Protein AF-A0A395XH14-F1 (afdb_monomer_lite)

Radius of gyration: 16.66 Å; chains: 1; bounding box: 34×48×46 Å

pLDDT: mean 75.8, std 16.79, range [33.38, 95.25]

Structure (mmCIF, N/CA/C/O backbone):
data_AF-A0A395XH14-F1
#
_entry.id   AF-A0A395XH14-F1
#
loop_
_atom_site.group_PDB
_atom_site.id
_atom_site.type_symbol
_atom_site.label_atom_id
_atom_site.label_alt_id
_atom_site.label_comp_id
_atom_site.label_asym_id
_atom_site.label_entity_id
_atom_site.label_seq_id
_atom_site.pdbx_PDB_ins_code
_atom_site.Cartn_x
_atom_site.Cartn_y
_atom_site.Cartn_z
_atom_site.occupancy
_atom_site.B_iso_or_equiv
_atom_site.auth_seq_id
_atom_site.auth_comp_id
_atom_site.auth_asym_id
_atom_site.auth_atom_id
_atom_site.pdbx_PDB_model_num
ATOM 1 N N . MET A 1 1 ? -3.793 -19.317 -1.950 1.00 40.94 1 MET A N 1
ATOM 2 C CA . MET A 1 1 ? -3.037 -19.372 -0.681 1.00 40.94 1 MET A CA 1
ATOM 3 C C . MET A 1 1 ? -3.561 -18.218 0.163 1.00 40.94 1 MET A C 1
ATOM 5 O O . MET A 1 1 ? -4.016 -17.253 -0.431 1.00 40.94 1 MET A O 1
ATOM 9 N N . GLY A 1 2 ? -3.709 -18.369 1.479 1.00 50.69 2 GLY A N 1
ATOM 10 C CA . GLY A 1 2 ? -4.366 -17.345 2.304 1.00 50.69 2 GLY A CA 1
ATOM 11 C C . GLY A 1 2 ? -3.382 -16.275 2.774 1.00 50.69 2 GLY A C 1
ATOM 12 O O . GLY A 1 2 ? -2.303 -16.642 3.226 1.00 50.69 2 GLY A O 1
ATOM 13 N N . TYR A 1 3 ? -3.775 -14.995 2.705 1.00 52.56 3 TYR A N 1
ATOM 14 C CA . TYR A 1 3 ? -3.153 -13.879 3.440 1.00 52.56 3 TYR A CA 1
ATOM 15 C C . TYR A 1 3 ? -2.972 -14.248 4.914 1.00 52.56 3 TYR A C 1
ATOM 17 O O . TYR A 1 3 ? -3.888 -14.844 5.493 1.00 52.56 3 TYR A O 1
ATOM 25 N N . GLY A 1 4 ? -1.791 -13.983 5.475 1.00 60.59 4 GLY A N 1
ATOM 26 C CA . GLY A 1 4 ? -1.468 -14.401 6.835 1.00 60.59 4 GLY A CA 1
ATOM 27 C C . GLY A 1 4 ? -2.171 -13.545 7.898 1.00 60.59 4 GLY A C 1
ATOM 28 O O . GLY A 1 4 ? -3.145 -12.844 7.608 1.00 60.59 4 GLY A O 1
ATOM 29 N N . SER A 1 5 ? -1.764 -13.699 9.159 1.00 80.94 5 SER A N 1
ATOM 30 C CA . SER A 1 5 ? -2.511 -13.177 10.304 1.00 80.94 5 SER A CA 1
ATOM 31 C C . SER A 1 5 ? -2.257 -11.700 10.578 1.00 80.94 5 SER A C 1
ATOM 33 O O . SER A 1 5 ? -3.073 -11.097 11.263 1.00 80.94 5 SER A O 1
ATOM 35 N N . GLU A 1 6 ? -1.174 -11.100 10.075 1.00 89.25 6 GLU A N 1
ATOM 36 C CA . GLU A 1 6 ? -0.800 -9.720 10.413 1.00 89.25 6 GLU A CA 1
ATOM 37 C C . GLU A 1 6 ? -0.610 -8.852 9.168 1.00 89.25 6 GLU A C 1
ATOM 39 O O . GLU A 1 6 ? 0.257 -9.095 8.326 1.00 89.25 6 GLU A O 1
ATOM 44 N N . ALA A 1 7 ? -1.371 -7.765 9.100 1.00 90.25 7 ALA A N 1
ATOM 45 C CA . ALA A 1 7 ? -1.295 -6.781 8.040 1.00 90.25 7 ALA A CA 1
ATOM 46 C C . ALA A 1 7 ? -0.835 -5.412 8.527 1.00 90.25 7 ALA A C 1
ATOM 48 O O . ALA A 1 7 ? -1.189 -4.932 9.610 1.00 90.25 7 ALA A O 1
ATOM 49 N N . ILE A 1 8 ? -0.132 -4.730 7.631 1.00 88.94 8 ILE A N 1
ATOM 50 C CA . ILE A 1 8 ? 0.064 -3.293 7.702 1.00 88.94 8 ILE A CA 1
ATOM 51 C C . ILE A 1 8 ? -0.806 -2.613 6.643 1.00 88.94 8 ILE A C 1
ATOM 53 O O . ILE A 1 8 ? -0.782 -2.956 5.461 1.00 88.94 8 ILE A O 1
ATOM 57 N N . ILE A 1 9 ? -1.594 -1.635 7.074 1.00 89.00 9 ILE A N 1
ATOM 58 C CA . ILE A 1 9 ? -2.521 -0.897 6.221 1.00 89.00 9 ILE A CA 1
ATOM 59 C C . ILE A 1 9 ? -2.008 0.527 6.072 1.00 89.00 9 ILE A C 1
ATOM 61 O O . ILE A 1 9 ? -2.065 1.329 7.010 1.00 89.00 9 ILE A O 1
ATOM 65 N N . GLN A 1 10 ? -1.534 0.856 4.877 1.00 87.38 10 GLN A N 1
ATOM 66 C CA . GLN A 1 10 ? -1.213 2.215 4.490 1.00 87.38 10 GLN A CA 1
ATOM 67 C C . GLN A 1 10 ? -2.457 2.904 3.945 1.00 87.38 10 GLN A C 1
ATOM 69 O O . GLN A 1 10 ? -2.976 2.559 2.884 1.00 87.38 10 GLN A O 1
ATOM 74 N N . ARG A 1 11 ? -2.874 3.979 4.608 1.00 81.69 11 ARG A N 1
ATOM 75 C CA . ARG A 1 11 ? -3.811 4.922 4.011 1.00 81.69 11 ARG A CA 1
ATOM 76 C C . ARG A 1 11 ? -3.089 5.749 2.955 1.00 81.69 11 ARG A C 1
ATOM 78 O O . ARG A 1 11 ? -2.206 6.549 3.272 1.00 81.69 11 ARG A O 1
ATOM 85 N N . ILE A 1 12 ? -3.509 5.622 1.704 1.00 77.56 12 ILE A N 1
ATOM 86 C CA . ILE A 1 12 ? -3.014 6.478 0.628 1.00 77.56 12 ILE A CA 1
ATOM 87 C C . ILE A 1 12 ? -3.786 7.797 0.672 1.00 77.56 12 ILE A C 1
ATOM 89 O O . ILE A 1 12 ? -5.015 7.837 0.685 1.00 77.56 12 ILE A O 1
ATOM 93 N N . GLY A 1 13 ? -3.049 8.904 0.761 1.00 62.50 13 GLY A N 1
ATOM 94 C CA . GLY A 1 13 ? -3.624 10.243 0.688 1.00 62.50 13 GLY A CA 1
ATOM 95 C C . GLY A 1 13 ? -3.922 10.660 -0.754 1.00 62.50 13 GLY A C 1
ATOM 96 O O . GLY A 1 13 ? -3.243 10.236 -1.682 1.00 62.50 13 GLY A O 1
ATOM 97 N N . VAL A 1 14 ? -4.860 11.598 -0.919 1.00 47.78 14 VAL A N 1
ATOM 98 C CA . VAL A 1 14 ? -5.384 12.149 -2.196 1.00 47.78 14 VAL A CA 1
ATOM 99 C C . VAL A 1 14 ? -4.320 12.801 -3.111 1.00 47.78 14 VAL A C 1
ATOM 101 O O . VAL A 1 14 ? -4.636 13.348 -4.161 1.00 47.78 14 VAL A O 1
ATOM 104 N N . LYS A 1 15 ? -3.042 12.805 -2.723 1.00 47.72 15 LYS A N 1
ATOM 105 C CA . LYS A 1 15 ? -1.936 13.338 -3.525 1.00 47.72 15 LYS A CA 1
ATOM 106 C C . LYS A 1 15 ? -0.883 12.258 -3.703 1.00 47.72 15 LYS A C 1
ATOM 108 O O . LYS A 1 15 ? 0.071 12.181 -2.933 1.00 47.72 15 LYS A O 1
ATOM 113 N N . THR A 1 16 ? -1.050 11.436 -4.725 1.00 44.25 16 THR A N 1
ATOM 114 C CA . THR A 1 16 ? -0.025 10.474 -5.121 1.00 44.25 16 THR A CA 1
ATOM 115 C C . THR A 1 16 ? 0.968 11.166 -6.045 1.00 44.25 16 THR A C 1
ATOM 117 O O . THR A 1 16 ? 0.600 11.655 -7.110 1.00 44.25 16 THR A O 1
ATOM 120 N N . ASN A 1 17 ? 2.233 11.234 -5.621 1.00 44.16 17 ASN A N 1
ATOM 121 C CA . ASN A 1 17 ? 3.347 11.778 -6.402 1.00 44.16 17 ASN A CA 1
ATOM 122 C C . ASN A 1 17 ? 3.756 10.788 -7.503 1.00 44.16 17 ASN A C 1
ATOM 124 O O . ASN A 1 17 ? 4.876 10.278 -7.510 1.00 44.16 17 ASN A O 1
ATOM 128 N N . LYS A 1 18 ? 2.845 10.492 -8.432 1.00 42.62 18 LYS A N 1
ATOM 129 C CA . LYS A 1 18 ? 3.253 9.960 -9.730 1.00 42.62 18 LYS A CA 1
ATOM 130 C C . LYS A 1 18 ? 4.184 11.008 -10.344 1.00 42.62 18 LYS A C 1
ATOM 132 O O . LYS A 1 18 ? 3.899 12.199 -10.205 1.00 42.62 18 LYS A O 1
ATOM 137 N N . GLY A 1 19 ? 5.314 10.563 -10.900 1.00 42.59 19 GLY A N 1
ATOM 138 C CA . GLY A 1 19 ? 6.435 11.406 -11.314 1.00 42.59 19 GLY A CA 1
ATOM 139 C C . GLY A 1 19 ? 5.979 12.762 -11.845 1.00 42.59 19 GLY A C 1
ATOM 140 O O . GLY A 1 19 ? 5.159 12.836 -12.757 1.00 42.59 19 GLY A O 1
ATOM 141 N N . ILE A 1 20 ? 6.467 13.831 -11.215 1.00 42.31 20 ILE A N 1
ATOM 142 C CA . ILE A 1 20 ? 6.144 15.208 -11.584 1.00 42.31 20 ILE A CA 1
ATOM 143 C C . ILE A 1 20 ? 6.388 15.358 -13.089 1.00 42.31 20 ILE A C 1
ATOM 145 O O . ILE A 1 20 ? 7.537 15.350 -13.530 1.00 42.31 20 ILE A O 1
ATOM 149 N N . ILE A 1 21 ? 5.325 15.529 -13.879 1.00 44.66 21 ILE A N 1
ATOM 150 C CA . ILE A 1 21 ? 5.479 15.985 -15.259 1.00 44.66 21 ILE A CA 1
ATOM 151 C C . ILE A 1 21 ? 5.824 17.470 -15.163 1.00 44.66 21 ILE A C 1
ATOM 153 O O . ILE A 1 21 ? 4.948 18.323 -15.009 1.00 44.66 21 ILE A O 1
ATOM 157 N N . SER A 1 22 ? 7.120 17.772 -15.187 1.00 43.03 22 SER A N 1
ATOM 158 C CA . SER A 1 22 ? 7.626 19.137 -15.287 1.00 43.03 22 SER A CA 1
ATOM 159 C C . SER A 1 22 ? 7.612 19.552 -16.753 1.00 43.03 22 SER A C 1
ATOM 161 O O . SER A 1 22 ? 8.454 19.113 -17.532 1.00 43.03 22 SER A O 1
ATOM 163 N N . THR A 1 23 ? 6.682 20.428 -17.135 1.00 48.16 23 THR A N 1
ATOM 164 C CA . THR A 1 23 ? 6.761 21.104 -18.440 1.00 48.16 23 THR A CA 1
ATOM 165 C C . THR A 1 23 ? 7.545 22.410 -18.268 1.00 48.16 23 THR A C 1
ATOM 167 O O . THR A 1 23 ? 7.147 23.238 -17.437 1.00 48.16 23 THR A O 1
ATOM 170 N N . PRO A 1 24 ? 8.654 22.628 -19.000 1.00 46.41 24 PRO A N 1
ATOM 171 C CA . PRO A 1 24 ? 9.355 23.904 -18.974 1.00 46.41 24 PRO A CA 1
ATOM 172 C C . PRO A 1 24 ? 8.494 24.981 -19.644 1.00 46.41 24 PRO A C 1
ATOM 174 O O . PRO A 1 24 ? 8.129 24.848 -20.809 1.00 46.41 24 PRO A O 1
ATOM 177 N N . LEU A 1 25 ? 8.198 26.067 -18.927 1.00 51.72 25 LEU A N 1
ATOM 178 C CA . LEU A 1 25 ? 7.556 27.265 -19.493 1.00 51.72 25 LEU A CA 1
ATOM 179 C C . LEU A 1 25 ? 8.566 28.378 -19.826 1.00 51.72 25 LEU A C 1
ATOM 181 O O . LEU A 1 25 ? 8.185 29.460 -20.264 1.00 51.72 25 LEU A O 1
ATOM 185 N N . GLY A 1 26 ? 9.856 28.139 -19.587 1.00 56.00 26 GLY A N 1
ATOM 186 C CA . GLY A 1 26 ? 10.949 29.081 -19.817 1.00 56.00 26 GLY A CA 1
ATOM 187 C C . GLY A 1 26 ? 12.217 28.653 -19.077 1.00 56.00 26 GLY A C 1
ATOM 188 O O . GLY A 1 26 ? 12.194 27.674 -18.333 1.00 56.00 26 GLY A O 1
ATOM 189 N N . ALA A 1 27 ? 13.311 29.406 -19.243 1.00 58.84 27 ALA A N 1
ATOM 190 C CA . ALA A 1 27 ? 14.643 29.038 -18.742 1.00 58.84 27 ALA A CA 1
ATOM 191 C C . ALA A 1 27 ? 14.711 28.754 -17.226 1.00 58.84 27 ALA A C 1
ATOM 193 O O . ALA A 1 27 ? 15.608 28.042 -16.800 1.00 58.84 27 ALA A O 1
ATOM 194 N N . ASN A 1 28 ? 13.752 29.254 -16.434 1.00 46.12 28 ASN A N 1
ATOM 195 C CA . ASN A 1 28 ? 13.703 29.093 -14.976 1.00 46.12 28 ASN A CA 1
ATOM 196 C C . ASN A 1 28 ? 12.280 28.843 -14.427 1.00 46.12 28 ASN A C 1
ATOM 198 O O . ASN A 1 28 ? 12.022 29.088 -13.251 1.00 46.12 28 ASN A O 1
ATOM 202 N N . MET A 1 29 ? 11.330 28.404 -15.261 1.00 33.38 29 MET A N 1
ATOM 203 C CA . MET A 1 29 ? 9.943 28.160 -14.836 1.00 33.38 29 MET A CA 1
ATOM 204 C C . MET A 1 29 ? 9.516 26.742 -15.196 1.00 33.38 29 MET A C 1
ATOM 206 O O . MET A 1 29 ? 9.542 26.359 -16.365 1.00 33.38 29 MET A O 1
ATOM 210 N N . GLN A 1 30 ? 9.087 25.981 -14.193 1.00 44.75 30 GLN A N 1
ATOM 211 C CA . GLN A 1 30 ? 8.494 24.660 -14.372 1.00 44.75 30 GLN A CA 1
ATOM 212 C C . GLN A 1 30 ? 7.111 24.646 -13.734 1.00 44.75 30 GLN A C 1
ATOM 214 O O . GLN A 1 30 ? 6.957 25.054 -12.581 1.00 44.75 30 GLN A O 1
ATOM 219 N N . VAL A 1 31 ? 6.119 24.147 -14.467 1.00 39.72 31 VAL A N 1
ATOM 220 C CA . VAL A 1 31 ? 4.826 23.797 -13.874 1.00 39.72 31 VAL A CA 1
ATOM 221 C C . VAL A 1 31 ? 4.862 22.329 -13.500 1.00 39.72 31 VAL A C 1
ATOM 223 O O . VAL A 1 31 ? 5.191 21.482 -14.329 1.00 39.72 31 VAL A O 1
ATOM 226 N N . LYS A 1 32 ? 4.546 22.057 -12.234 1.00 46.91 32 LYS A N 1
ATOM 227 C CA . LYS A 1 32 ? 4.444 20.716 -11.669 1.00 46.91 32 LYS A CA 1
ATOM 228 C C . LYS A 1 32 ? 2.971 20.353 -11.595 1.00 46.91 32 LYS A C 1
ATOM 230 O O . LYS A 1 32 ? 2.234 20.976 -10.832 1.00 46.91 32 LYS A O 1
ATOM 235 N N . TYR A 1 33 ? 2.548 19.365 -12.370 1.00 40.34 33 TYR A N 1
ATOM 236 C CA . TYR A 1 33 ? 1.185 18.861 -12.287 1.00 40.34 33 TYR A CA 1
ATOM 237 C C . TYR A 1 33 ? 1.151 17.561 -11.471 1.00 40.34 33 TYR A C 1
ATOM 239 O O . TYR A 1 33 ? 1.774 16.579 -11.861 1.00 40.34 33 TYR A O 1
ATOM 247 N N . ASN A 1 34 ? 0.404 17.545 -10.361 1.00 45.28 34 ASN A N 1
ATOM 248 C CA . ASN A 1 34 ? -0.092 16.301 -9.758 1.00 45.28 34 ASN A CA 1
ATOM 249 C C . ASN A 1 34 ? -1.456 16.031 -10.402 1.00 45.28 34 ASN A C 1
ATOM 251 O O . ASN A 1 34 ? -2.436 16.669 -10.020 1.00 45.28 34 ASN A O 1
ATOM 255 N N . LEU A 1 35 ? -1.496 15.187 -11.435 1.00 45.56 35 LEU A N 1
ATOM 256 C CA . LEU A 1 35 ? -2.692 15.014 -12.279 1.00 45.56 35 LEU A CA 1
ATOM 257 C C . LEU A 1 35 ? -3.589 13.841 -11.881 1.00 45.56 35 LEU A C 1
ATOM 259 O O . LEU A 1 35 ? -4.717 13.776 -12.351 1.00 45.56 35 LEU A O 1
ATOM 263 N N . ASP A 1 36 ? -3.118 12.951 -11.013 1.00 51.88 36 ASP A N 1
ATOM 264 C CA . ASP A 1 36 ? -3.761 11.661 -10.777 1.00 51.88 36 ASP A CA 1
ATOM 265 C C . ASP A 1 36 ? -4.241 11.528 -9.320 1.00 51.88 36 ASP A C 1
ATOM 267 O O . ASP A 1 36 ? -3.519 11.885 -8.383 1.00 51.88 36 ASP A O 1
ATOM 271 N N . SER A 1 37 ? -5.475 11.037 -9.137 1.00 56.22 37 SER A N 1
ATOM 272 C CA . SER A 1 37 ? -6.041 10.704 -7.824 1.00 56.22 37 SER A CA 1
ATOM 273 C C . SER A 1 37 ? -5.337 9.487 -7.210 1.00 56.22 37 SER A C 1
ATOM 275 O O . SER A 1 37 ? -4.655 8.722 -7.892 1.00 56.22 37 SER A O 1
ATOM 277 N N . ASP A 1 38 ? -5.543 9.277 -5.912 1.00 59.78 38 ASP A N 1
ATOM 278 C CA . ASP A 1 38 ? -5.146 8.070 -5.172 1.00 59.78 38 ASP A CA 1
ATOM 279 C C . ASP A 1 38 ? -5.577 6.760 -5.854 1.00 59.78 38 ASP A C 1
ATOM 281 O O . ASP A 1 38 ? -4.829 5.783 -5.861 1.00 59.78 38 ASP A O 1
ATOM 285 N N . GLN A 1 39 ? -6.736 6.765 -6.510 1.00 61.44 39 GLN A N 1
ATOM 286 C CA . GLN A 1 39 ? -7.258 5.636 -7.289 1.00 61.44 39 GLN A CA 1
ATOM 287 C C . GLN A 1 39 ? -6.353 5.263 -8.467 1.00 61.44 39 GLN A C 1
ATOM 289 O O . GLN A 1 39 ? -6.166 4.085 -8.775 1.00 61.44 39 GLN A O 1
ATOM 294 N N . THR A 1 40 ? -5.770 6.265 -9.125 1.00 70.81 40 THR A N 1
ATOM 295 C CA . THR A 1 40 ? -4.872 6.031 -10.250 1.00 70.81 40 THR A CA 1
ATOM 296 C C . THR A 1 40 ? -3.610 5.315 -9.778 1.00 70.81 40 THR A C 1
ATOM 298 O O . THR A 1 40 ? -3.138 4.438 -10.491 1.00 70.81 40 THR A O 1
ATOM 301 N N . LEU A 1 41 ? -3.100 5.607 -8.572 1.00 77.62 41 LEU A N 1
ATOM 302 C CA . LEU A 1 41 ? -1.959 4.886 -7.994 1.00 77.62 41 LEU A CA 1
ATOM 303 C C . LEU A 1 41 ? -2.244 3.392 -7.852 1.00 77.62 41 LEU A C 1
ATOM 305 O O . LEU A 1 41 ? -1.504 2.586 -8.409 1.00 77.62 41 LEU A O 1
ATOM 309 N N . LEU A 1 42 ? -3.320 3.041 -7.143 1.00 86.19 42 LEU A N 1
ATOM 310 C CA . LEU A 1 42 ? -3.701 1.644 -6.918 1.00 86.19 42 LEU A CA 1
ATOM 311 C C . LEU A 1 42 ? -3.838 0.886 -8.240 1.00 86.19 42 LEU A C 1
ATOM 313 O O . LEU A 1 42 ? -3.309 -0.212 -8.392 1.00 86.19 42 LEU A O 1
ATOM 317 N N . ARG A 1 43 ? -4.480 1.517 -9.227 1.00 84.50 43 ARG A N 1
ATOM 318 C CA . ARG A 1 43 ? -4.696 0.918 -10.540 1.00 84.50 43 ARG A CA 1
ATOM 319 C C . ARG A 1 43 ? -3.411 0.743 -11.350 1.00 84.50 43 ARG A C 1
ATOM 321 O O . ARG A 1 43 ? -3.245 -0.306 -11.948 1.00 84.50 43 ARG A O 1
ATOM 328 N N . ILE A 1 44 ? -2.481 1.704 -11.344 1.00 84.75 44 ILE A N 1
ATOM 329 C CA . ILE A 1 44 ? -1.180 1.538 -12.028 1.00 84.75 44 ILE A CA 1
ATOM 330 C C . ILE A 1 44 ? -0.425 0.341 -11.459 1.00 84.75 44 ILE A C 1
ATOM 332 O O . ILE A 1 44 ? 0.127 -0.449 -12.216 1.00 84.75 44 ILE A O 1
ATOM 336 N N . PHE A 1 45 ? -0.373 0.231 -10.131 1.00 87.94 45 PHE A N 1
ATOM 337 C CA . PHE A 1 45 ? 0.324 -0.867 -9.469 1.00 87.94 45 PHE A CA 1
ATOM 338 C C . PHE A 1 45 ? -0.366 -2.207 -9.735 1.00 87.94 45 PHE A C 1
ATOM 340 O O . PHE A 1 45 ? 0.322 -3.195 -9.971 1.00 87.94 45 PHE A O 1
ATOM 347 N N . SER A 1 46 ? -1.701 -2.228 -9.781 1.00 90.81 46 SER A N 1
ATOM 348 C CA . SER A 1 46 ? -2.474 -3.406 -10.185 1.00 90.81 46 SER A CA 1
ATOM 349 C C . SER A 1 46 ? -2.195 -3.814 -11.634 1.00 90.81 46 SER A C 1
ATOM 351 O O . SER A 1 46 ? -1.828 -4.958 -11.882 1.00 90.81 46 SER A O 1
ATOM 353 N N . ASP A 1 47 ? -2.319 -2.888 -12.590 1.00 90.00 47 ASP A N 1
ATOM 354 C CA . ASP A 1 47 ? -2.088 -3.143 -14.020 1.00 90.00 47 ASP A CA 1
ATOM 355 C C . ASP A 1 47 ? -0.631 -3.597 -14.269 1.00 90.00 47 ASP A C 1
ATOM 357 O O . ASP A 1 47 ? -0.347 -4.463 -15.105 1.00 90.00 47 ASP A O 1
ATOM 361 N N . TRP A 1 48 ? 0.316 -3.040 -13.509 1.00 90.69 48 TRP A N 1
ATOM 362 C CA . TRP A 1 48 ? 1.708 -3.475 -13.531 1.00 90.69 48 TRP A CA 1
ATOM 363 C C . TRP A 1 48 ? 1.871 -4.892 -12.985 1.00 90.69 48 TRP A C 1
ATOM 365 O O . TRP A 1 48 ? 2.468 -5.732 -13.655 1.00 90.69 48 TRP A O 1
ATOM 375 N N . ALA A 1 49 ? 1.298 -5.192 -11.819 1.00 92.25 49 ALA A N 1
ATOM 376 C CA . ALA A 1 49 ? 1.356 -6.529 -11.243 1.00 92.25 49 ALA A CA 1
ATOM 377 C C . ALA A 1 49 ? 0.729 -7.576 -12.182 1.00 92.25 49 ALA A C 1
ATOM 379 O O . ALA A 1 49 ? 1.297 -8.654 -12.357 1.00 92.25 49 ALA A O 1
ATOM 380 N N . ASP A 1 50 ? -0.374 -7.256 -12.864 1.00 93.19 50 ASP A N 1
ATOM 381 C CA . ASP A 1 50 ? -1.019 -8.133 -13.853 1.00 93.19 50 ASP A CA 1
ATOM 382 C C . ASP A 1 50 ? -0.080 -8.530 -15.000 1.00 93.19 50 ASP A C 1
ATOM 384 O O . ASP A 1 50 ? -0.108 -9.672 -15.465 1.00 93.19 50 ASP A O 1
ATOM 388 N N . SER A 1 51 ? 0.792 -7.614 -15.426 1.00 90.94 51 SER A N 1
ATOM 389 C CA . SER A 1 51 ? 1.802 -7.876 -16.460 1.00 90.94 51 SER A CA 1
ATOM 390 C C . SER A 1 51 ? 3.094 -8.516 -15.929 1.00 90.94 51 SER A C 1
ATOM 392 O O . SER A 1 51 ? 3.891 -9.011 -16.725 1.00 90.94 51 SER A O 1
ATOM 394 N N . HIS A 1 52 ? 3.274 -8.581 -14.605 1.00 91.81 52 HIS A N 1
ATOM 395 C CA . HIS A 1 52 ? 4.485 -9.067 -13.928 1.00 91.81 52 HIS A CA 1
ATOM 396 C C . HIS A 1 52 ? 4.212 -10.261 -12.998 1.00 91.81 52 HIS A C 1
ATOM 398 O O . HIS A 1 52 ? 4.884 -10.460 -11.989 1.00 91.81 52 HIS A O 1
ATOM 404 N N . GLY A 1 53 ? 3.216 -11.086 -13.335 1.00 92.62 53 GLY A N 1
ATOM 405 C CA . GLY A 1 53 ? 2.938 -12.323 -12.600 1.00 92.62 53 GLY A CA 1
ATOM 406 C C . GLY A 1 53 ? 2.401 -12.091 -11.187 1.00 92.62 53 GLY A C 1
ATOM 407 O O . GLY A 1 53 ? 2.717 -12.869 -10.293 1.00 92.62 53 GLY A O 1
ATOM 408 N N . ARG A 1 54 ? 1.601 -11.034 -11.000 1.00 94.06 54 ARG A N 1
ATOM 409 C CA . ARG A 1 54 ? 1.042 -10.576 -9.716 1.00 94.06 54 ARG A CA 1
ATOM 410 C C . ARG A 1 54 ? 2.091 -10.093 -8.713 1.00 94.06 54 ARG A C 1
ATOM 412 O O . ARG A 1 54 ? 1.809 -10.060 -7.521 1.00 94.06 54 ARG A O 1
ATOM 419 N N . LYS A 1 55 ? 3.270 -9.691 -9.196 1.00 94.31 55 LYS A N 1
ATOM 420 C CA . LYS A 1 55 ? 4.375 -9.189 -8.374 1.00 94.31 55 LYS A CA 1
ATOM 421 C C . LYS A 1 55 ? 4.615 -7.706 -8.605 1.00 94.31 55 LYS A C 1
ATOM 423 O O . LYS A 1 55 ? 4.554 -7.240 -9.744 1.00 94.31 55 LYS A O 1
ATOM 428 N N . VAL A 1 56 ? 4.933 -6.961 -7.549 1.00 92.44 56 VAL A N 1
ATOM 429 C CA . VAL A 1 56 ? 5.331 -5.550 -7.672 1.00 92.44 56 VAL A CA 1
ATOM 430 C C . VAL A 1 56 ? 6.253 -5.113 -6.540 1.00 92.44 56 VAL A C 1
ATOM 432 O O . VAL A 1 56 ? 6.160 -5.613 -5.424 1.00 92.44 56 VAL A O 1
ATOM 435 N N . LEU A 1 57 ? 7.133 -4.154 -6.819 1.00 91.12 57 LEU A N 1
ATOM 436 C CA . LEU A 1 57 ? 7.888 -3.426 -5.804 1.00 91.12 57 LEU A CA 1
ATOM 437 C C . LEU A 1 57 ? 7.174 -2.098 -5.546 1.00 91.12 57 LEU A C 1
ATOM 439 O O . LEU A 1 57 ? 7.041 -1.294 -6.463 1.00 91.12 57 LEU A O 1
ATOM 443 N N . MET A 1 58 ? 6.694 -1.857 -4.329 1.00 88.62 58 MET A N 1
ATOM 444 C CA . MET A 1 58 ? 5.931 -0.660 -3.975 1.00 88.62 58 MET A CA 1
ATOM 445 C C . MET A 1 58 ? 6.714 0.225 -2.998 1.00 88.62 58 MET A C 1
ATOM 447 O O . MET A 1 58 ? 6.920 -0.164 -1.848 1.00 88.62 58 MET A O 1
ATOM 451 N N . PRO A 1 59 ? 7.152 1.428 -3.414 1.00 86.12 59 PRO A N 1
ATOM 452 C CA . PRO A 1 59 ? 7.803 2.365 -2.518 1.00 86.12 59 PRO A CA 1
ATOM 453 C C . PRO A 1 59 ? 6.789 3.285 -1.838 1.00 86.12 59 PRO A C 1
ATOM 455 O O . PRO A 1 59 ? 5.827 3.748 -2.457 1.00 86.12 59 PRO A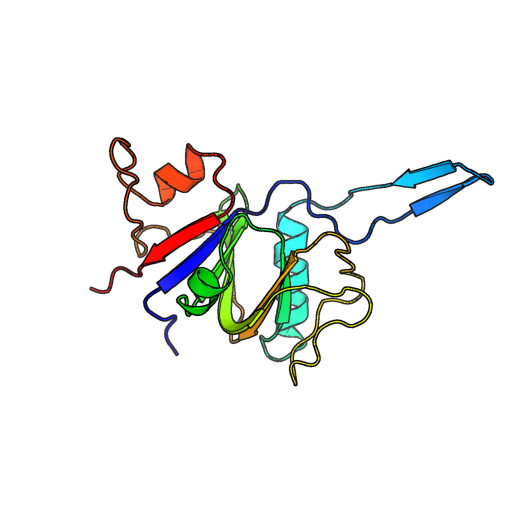 O 1
ATOM 458 N N . PHE A 1 60 ? 7.019 3.577 -0.558 1.00 80.81 60 PHE A N 1
ATOM 459 C CA . PHE A 1 60 ? 6.115 4.385 0.257 1.00 80.81 60 PHE A CA 1
ATOM 460 C C . PHE A 1 60 ? 6.820 5.139 1.400 1.00 80.81 60 PHE A C 1
ATOM 462 O O . PHE A 1 60 ? 7.970 4.876 1.753 1.00 80.81 60 PHE A O 1
ATOM 469 N N . THR A 1 61 ? 6.115 6.108 1.988 1.00 77.75 61 THR A N 1
ATOM 470 C CA . THR A 1 61 ? 6.538 6.863 3.168 1.00 77.75 61 THR A CA 1
ATOM 471 C C . THR A 1 61 ? 5.544 6.594 4.273 1.00 77.75 61 THR A C 1
ATOM 473 O O . THR A 1 61 ? 4.333 6.734 4.088 1.00 77.75 61 THR A O 1
ATOM 476 N N . ALA A 1 62 ? 6.069 6.256 5.440 1.00 71.44 62 ALA A N 1
ATOM 477 C CA . ALA A 1 62 ? 5.279 5.864 6.583 1.00 71.44 62 ALA A CA 1
ATOM 478 C C . ALA A 1 62 ? 5.942 6.319 7.881 1.00 71.44 62 ALA A C 1
ATOM 480 O O . ALA A 1 62 ? 7.162 6.385 7.983 1.00 71.44 62 ALA A O 1
ATOM 481 N N . ASN A 1 63 ? 5.117 6.577 8.895 1.00 73.12 63 ASN A N 1
ATOM 482 C CA . ASN A 1 63 ? 5.573 6.704 10.276 1.00 73.12 63 ASN A CA 1
ATOM 483 C C . ASN A 1 63 ? 5.473 5.328 10.957 1.00 73.12 63 ASN A C 1
ATOM 485 O O . ASN A 1 63 ? 4.674 5.144 11.874 1.00 73.12 63 ASN A O 1
ATOM 489 N N . CYS A 1 64 ? 6.233 4.351 10.463 1.00 73.94 64 CYS A N 1
ATOM 490 C CA . CYS A 1 64 ? 6.381 3.016 11.050 1.00 73.94 64 CYS A CA 1
ATOM 491 C C . CYS A 1 64 ? 7.868 2.661 11.181 1.00 73.94 64 CYS A C 1
ATOM 493 O O . CYS A 1 64 ? 8.705 3.274 10.524 1.00 73.94 64 CYS A O 1
ATOM 495 N N . SER A 1 65 ? 8.202 1.684 12.025 1.00 83.88 65 SER A N 1
ATOM 496 C CA . SER A 1 65 ? 9.543 1.091 12.030 1.00 83.88 65 SER A CA 1
ATOM 497 C C . SER A 1 65 ? 9.627 -0.040 11.006 1.00 83.88 65 SER A C 1
ATOM 499 O O . SER A 1 65 ? 8.634 -0.727 10.754 1.00 83.88 65 SER A O 1
ATOM 501 N N . ILE A 1 66 ? 10.821 -0.278 10.456 1.00 87.06 66 ILE A N 1
ATOM 502 C CA . ILE A 1 66 ? 11.058 -1.422 9.567 1.00 87.06 66 ILE A CA 1
ATOM 503 C C . ILE A 1 66 ? 10.776 -2.765 10.253 1.00 87.06 66 ILE A C 1
ATOM 505 O O . ILE A 1 66 ? 10.246 -3.675 9.627 1.00 87.06 66 ILE A O 1
ATOM 509 N N . ASP A 1 67 ? 11.059 -2.887 11.552 1.00 86.12 67 ASP A N 1
ATOM 510 C CA . ASP A 1 67 ? 10.791 -4.117 12.307 1.00 86.12 67 ASP A CA 1
ATOM 511 C C . ASP A 1 67 ? 9.297 -4.433 12.383 1.00 86.12 67 ASP A C 1
ATOM 513 O O . ASP A 1 67 ? 8.903 -5.593 12.322 1.00 86.12 67 ASP A O 1
ATOM 517 N N . ALA A 1 68 ? 8.455 -3.403 12.475 1.00 81.62 68 ALA A N 1
ATOM 518 C CA . ALA A 1 68 ? 7.016 -3.590 12.490 1.00 81.62 68 ALA A CA 1
ATOM 519 C C . ALA A 1 68 ? 6.473 -3.960 11.100 1.00 81.62 68 ALA A C 1
ATOM 521 O O . ALA A 1 68 ? 5.552 -4.761 11.010 1.00 81.62 68 ALA A O 1
ATOM 522 N N . LEU A 1 69 ? 7.083 -3.453 10.022 1.00 86.25 69 LEU A N 1
ATOM 523 C CA . LEU A 1 69 ? 6.779 -3.889 8.655 1.00 86.25 69 LEU A CA 1
ATOM 524 C C . LEU A 1 69 ? 7.171 -5.359 8.431 1.00 86.25 69 LEU A C 1
ATOM 526 O O . LEU A 1 69 ? 6.386 -6.118 7.876 1.00 86.25 69 LEU A O 1
ATOM 530 N N . ARG A 1 70 ? 8.347 -5.774 8.920 1.00 89.88 70 ARG A N 1
ATOM 531 C CA . ARG A 1 70 ? 8.839 -7.165 8.852 1.00 89.88 70 ARG A CA 1
ATOM 532 C C . ARG A 1 70 ? 8.029 -8.155 9.688 1.00 89.88 70 ARG A C 1
ATOM 534 O O . ARG A 1 70 ? 8.127 -9.355 9.455 1.00 89.88 70 ARG A O 1
ATOM 541 N N . ALA A 1 71 ? 7.290 -7.670 10.683 1.00 88.62 71 ALA A N 1
ATOM 542 C CA . ALA A 1 71 ? 6.390 -8.489 11.488 1.00 88.62 71 ALA A CA 1
ATOM 543 C C . ALA A 1 71 ? 5.050 -8.772 10.785 1.00 88.62 71 ALA A C 1
ATOM 545 O O . ALA A 1 71 ? 4.316 -9.649 11.233 1.00 88.62 71 ALA A O 1
ATOM 546 N N . CYS A 1 72 ? 4.732 -8.046 9.711 1.00 89.56 72 CYS A N 1
ATOM 547 C CA . CYS A 1 72 ? 3.533 -8.257 8.911 1.00 89.56 72 CYS A CA 1
ATOM 548 C C . CYS A 1 72 ? 3.822 -9.190 7.731 1.00 89.56 72 CYS A C 1
ATOM 550 O O . CYS A 1 72 ? 4.904 -9.169 7.146 1.00 89.56 72 CYS A O 1
ATOM 552 N N . ASP A 1 73 ? 2.820 -9.971 7.347 1.00 93.12 73 ASP A N 1
ATOM 553 C CA . ASP A 1 73 ? 2.849 -10.831 6.159 1.00 93.12 73 ASP A CA 1
ATOM 554 C C . ASP A 1 73 ? 2.027 -10.258 4.999 1.00 93.12 73 ASP A C 1
ATOM 556 O O . ASP A 1 73 ? 2.158 -10.706 3.858 1.00 93.12 73 ASP A O 1
ATOM 560 N N . THR A 1 74 ? 1.186 -9.266 5.287 1.00 93.88 74 THR A N 1
ATOM 561 C CA . THR A 1 74 ? 0.257 -8.673 4.334 1.00 93.88 74 THR A CA 1
ATOM 562 C C . THR A 1 74 ? 0.419 -7.159 4.339 1.00 93.88 74 THR A C 1
ATOM 564 O O . THR A 1 74 ? 0.484 -6.510 5.385 1.00 93.88 74 THR A O 1
ATOM 567 N N . TYR A 1 75 ? 0.472 -6.571 3.152 1.00 93.62 75 TYR A N 1
ATOM 568 C CA . TYR A 1 75 ? 0.466 -5.127 2.971 1.00 93.62 75 TYR A CA 1
ATOM 569 C C . TYR A 1 75 ? -0.811 -4.721 2.247 1.00 93.62 75 TYR A C 1
ATOM 571 O O . TYR A 1 75 ? -1.179 -5.322 1.237 1.00 93.62 75 TYR A O 1
ATOM 579 N N . ILE A 1 76 ? -1.475 -3.687 2.760 1.00 92.81 76 ILE A N 1
ATOM 580 C CA . ILE A 1 76 ? -2.710 -3.152 2.192 1.00 92.81 76 ILE A CA 1
ATOM 581 C C . ILE A 1 76 ? -2.541 -1.653 1.973 1.00 92.81 76 ILE A C 1
ATOM 583 O O . ILE A 1 76 ? -2.444 -0.865 2.911 1.00 92.81 76 ILE A O 1
ATOM 587 N N . ALA A 1 77 ? -2.564 -1.247 0.716 1.00 90.69 77 ALA A N 1
ATOM 588 C CA . ALA A 1 77 ? -2.665 0.134 0.290 1.00 90.69 77 ALA A CA 1
ATOM 589 C C . ALA A 1 77 ? -4.150 0.492 0.120 1.00 90.69 77 ALA A C 1
ATOM 591 O O . ALA A 1 77 ? -4.816 -0.053 -0.753 1.00 90.69 77 ALA A O 1
ATOM 592 N N . LEU A 1 78 ? -4.677 1.400 0.946 1.00 88.69 78 LEU A N 1
ATOM 593 C CA . LEU A 1 78 ? -6.112 1.687 1.061 1.00 88.69 78 LEU A CA 1
ATOM 594 C C . LEU A 1 78 ? -6.427 3.166 0.780 1.00 88.69 78 LEU A C 1
ATOM 596 O O . LEU A 1 78 ? -5.949 4.063 1.485 1.00 88.69 78 LEU A O 1
ATOM 600 N N . ALA A 1 79 ? -7.249 3.426 -0.238 1.00 85.81 79 ALA A N 1
ATOM 601 C CA . ALA A 1 79 ? -7.723 4.758 -0.618 1.00 85.81 79 ALA A CA 1
ATOM 602 C C . ALA A 1 79 ? -8.936 5.200 0.214 1.00 85.81 79 ALA A C 1
ATOM 604 O O . ALA A 1 79 ? -9.644 4.386 0.807 1.00 85.81 79 ALA A O 1
ATOM 605 N N . ALA A 1 80 ? -9.204 6.511 0.253 1.00 81.38 80 ALA A N 1
ATOM 606 C CA . ALA A 1 80 ? -10.261 7.091 1.092 1.00 81.38 80 ALA A CA 1
ATOM 607 C C . ALA A 1 80 ? -11.678 6.583 0.760 1.00 81.38 80 ALA A C 1
ATOM 609 O O . ALA A 1 80 ? -12.544 6.590 1.634 1.00 81.38 80 ALA A O 1
ATOM 610 N N . ASP A 1 81 ? -11.903 6.145 -0.478 1.00 82.88 81 ASP A N 1
ATOM 611 C CA . ASP A 1 81 ? -13.153 5.561 -0.968 1.00 82.88 81 ASP A CA 1
ATOM 612 C C . ASP A 1 81 ? -13.221 4.032 -0.807 1.00 82.88 81 ASP A C 1
ATOM 614 O O . ASP A 1 81 ? -14.107 3.407 -1.379 1.00 82.88 81 ASP A O 1
ATOM 618 N N . LYS A 1 82 ? -12.316 3.454 -0.007 1.00 88.25 82 LYS A N 1
ATOM 619 C CA . LYS A 1 82 ? -12.193 2.021 0.299 1.00 88.25 82 LYS A CA 1
ATOM 620 C C . LYS A 1 82 ? -11.675 1.139 -0.841 1.00 88.25 82 LYS A C 1
ATOM 622 O O . LYS A 1 82 ? -11.566 -0.067 -0.630 1.00 88.25 82 LYS A O 1
ATOM 627 N N . LYS A 1 83 ? -11.285 1.698 -1.990 1.00 90.62 83 LYS A N 1
ATOM 628 C CA . LYS A 1 83 ? -10.509 0.938 -2.981 1.00 90.62 83 LYS A CA 1
ATOM 629 C C . LYS A 1 83 ? -9.165 0.548 -2.394 1.00 90.62 83 LYS A C 1
ATOM 631 O O . LYS A 1 83 ? -8.559 1.342 -1.667 1.00 90.62 83 LYS A O 1
ATOM 636 N N . TYR A 1 84 ? -8.681 -0.639 -2.722 1.00 92.50 84 TYR A N 1
ATOM 637 C CA . TYR A 1 84 ? -7.446 -1.143 -2.143 1.00 92.50 84 TYR A CA 1
ATOM 638 C C . TYR A 1 84 ? -6.593 -1.927 -3.131 1.00 92.50 84 TYR A C 1
ATOM 640 O O . TYR A 1 84 ? -7.077 -2.456 -4.129 1.00 92.50 84 TYR A O 1
ATOM 648 N N . LEU A 1 85 ? -5.308 -2.003 -2.802 1.00 93.44 85 LEU A N 1
ATOM 649 C CA . LEU A 1 85 ? -4.366 -2.969 -3.340 1.00 93.44 85 LEU A CA 1
ATOM 650 C C . LEU A 1 85 ? -3.784 -3.747 -2.164 1.00 93.44 85 LEU A C 1
ATOM 652 O O . LEU A 1 85 ? -3.308 -3.147 -1.202 1.00 93.44 85 LEU A O 1
ATOM 656 N N . MET A 1 86 ? -3.858 -5.068 -2.224 1.00 94.88 86 MET A N 1
ATOM 657 C CA . MET A 1 86 ? -3.411 -5.974 -1.172 1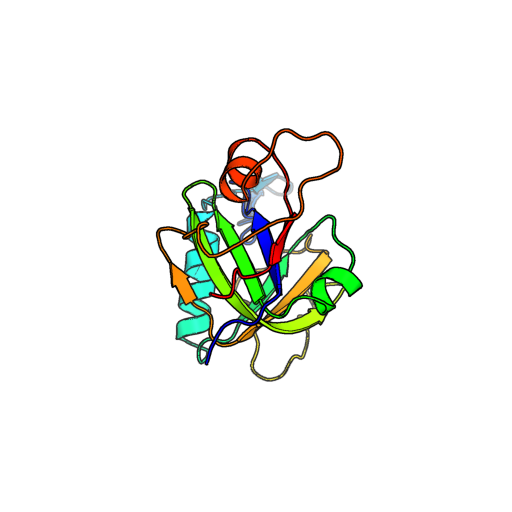.00 94.88 86 MET A CA 1
ATOM 658 C C . MET A 1 86 ? -2.436 -6.985 -1.760 1.00 94.88 86 MET A C 1
ATOM 660 O O . MET A 1 86 ? -2.618 -7.436 -2.885 1.00 94.88 86 MET A O 1
ATOM 664 N N . GLY A 1 87 ? -1.407 -7.349 -1.005 1.00 95.00 87 GLY A N 1
ATOM 665 C CA . GLY A 1 87 ? -0.456 -8.373 -1.418 1.00 95.00 87 GLY A CA 1
ATOM 666 C C . GLY A 1 87 ? 0.287 -8.976 -0.237 1.00 95.00 87 GLY A C 1
ATOM 667 O O . GLY A 1 87 ? 0.341 -8.394 0.851 1.00 95.00 87 GLY A O 1
ATOM 668 N N . HIS A 1 88 ? 0.867 -10.145 -0.473 1.00 94.81 88 HIS A N 1
ATOM 669 C CA . HIS A 1 88 ? 1.764 -10.805 0.463 1.00 94.81 88 HIS A CA 1
ATOM 670 C C . HIS A 1 88 ? 3.124 -10.115 0.472 1.00 94.81 88 HIS A C 1
ATOM 672 O O . HIS A 1 88 ? 3.710 -9.899 -0.584 1.00 94.81 88 HIS A O 1
ATOM 678 N N . ILE A 1 89 ? 3.646 -9.797 1.652 1.00 94.44 89 ILE A N 1
ATOM 679 C CA . ILE A 1 89 ? 4.980 -9.218 1.805 1.00 94.44 89 ILE A CA 1
ATOM 680 C C . ILE A 1 89 ? 6.013 -10.322 1.577 1.00 94.44 89 ILE A C 1
ATOM 682 O O . ILE A 1 89 ? 6.194 -11.202 2.417 1.00 94.44 89 ILE A O 1
ATOM 686 N N . ALA A 1 90 ? 6.696 -10.268 0.436 1.00 94.00 90 ALA A N 1
ATOM 687 C CA . ALA A 1 90 ? 7.800 -11.167 0.121 1.00 94.00 90 ALA A CA 1
ATOM 688 C C . ALA A 1 90 ? 9.126 -10.660 0.703 1.00 94.00 90 ALA A C 1
ATOM 690 O O . ALA A 1 90 ? 9.947 -11.448 1.169 1.00 94.00 90 ALA A O 1
ATOM 691 N N . ASP A 1 91 ? 9.333 -9.342 0.671 1.00 93.31 91 ASP A N 1
ATOM 692 C CA . ASP A 1 91 ? 10.490 -8.670 1.261 1.00 93.31 91 ASP A CA 1
ATOM 693 C C . ASP A 1 91 ? 10.169 -7.190 1.516 1.00 93.31 91 ASP A C 1
ATOM 695 O O . ASP A 1 91 ? 9.234 -6.628 0.936 1.00 93.31 91 ASP A O 1
ATOM 699 N N . CYS A 1 92 ? 10.931 -6.538 2.386 1.00 92.69 92 CYS A N 1
ATOM 700 C CA . CYS A 1 92 ? 10.794 -5.111 2.643 1.00 92.69 92 CYS A CA 1
ATOM 701 C C . CYS A 1 92 ? 12.072 -4.488 3.208 1.00 92.69 92 CYS A C 1
ATOM 703 O O . CYS A 1 92 ? 12.899 -5.141 3.856 1.00 92.69 92 CYS A O 1
ATOM 705 N N . GLY A 1 93 ? 12.210 -3.177 3.028 1.00 90.19 93 GLY A N 1
ATOM 706 C CA . GLY A 1 93 ? 13.386 -2.478 3.517 1.00 90.19 93 GLY A CA 1
ATOM 707 C C . GLY A 1 93 ? 13.303 -0.963 3.489 1.00 90.19 93 GLY A C 1
ATOM 708 O O . GLY A 1 93 ? 12.367 -0.349 2.980 1.00 90.19 93 GLY A O 1
ATOM 709 N N . GLU A 1 94 ? 14.354 -0.380 4.047 1.00 88.19 94 GLU A N 1
ATOM 710 C CA . GLU A 1 94 ? 14.707 1.031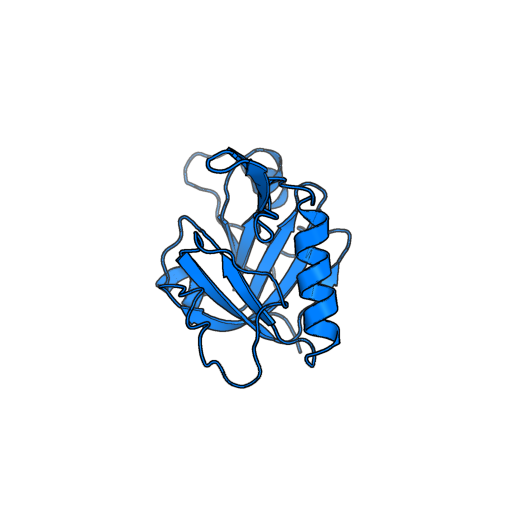 3.982 1.00 88.19 94 GLU A CA 1
ATOM 711 C C . GLU A 1 94 ? 16.247 1.145 3.915 1.00 88.19 94 GLU A C 1
ATOM 713 O O . GLU A 1 94 ? 16.939 0.281 4.465 1.00 88.19 94 GLU A O 1
ATOM 718 N N . PRO A 1 95 ? 16.811 2.167 3.245 1.00 85.56 95 PRO A N 1
ATOM 719 C CA . PRO A 1 95 ? 16.112 3.216 2.506 1.00 85.56 95 PRO A CA 1
ATOM 720 C C . PRO A 1 95 ? 15.661 2.762 1.106 1.00 85.56 95 PRO A C 1
ATOM 722 O O . PRO A 1 95 ? 16.232 1.848 0.513 1.00 85.56 95 PRO A O 1
ATOM 725 N N . TRP A 1 96 ? 14.651 3.435 0.559 1.00 83.50 96 TRP A N 1
ATOM 726 C CA . TRP A 1 96 ? 14.344 3.411 -0.873 1.00 83.50 96 TRP A CA 1
ATOM 727 C C . TRP A 1 96 ? 15.315 4.310 -1.654 1.00 83.50 96 TRP A C 1
ATOM 729 O O . TRP A 1 96 ? 15.495 5.477 -1.302 1.00 83.50 96 TRP A O 1
ATOM 739 N N . ASP A 1 97 ? 15.900 3.794 -2.739 1.00 80.00 97 ASP A N 1
ATOM 740 C CA . ASP A 1 97 ? 16.664 4.581 -3.715 1.00 80.00 97 ASP A CA 1
ATOM 741 C C . ASP A 1 97 ? 15.947 4.547 -5.073 1.00 80.00 97 ASP A C 1
ATOM 743 O O . ASP A 1 97 ? 15.838 3.508 -5.715 1.00 80.00 97 ASP A O 1
ATOM 747 N N . ALA A 1 98 ? 15.458 5.702 -5.532 1.00 71.88 98 ALA A N 1
ATOM 748 C CA . ALA A 1 98 ? 14.774 5.810 -6.820 1.00 71.88 98 ALA A CA 1
ATOM 749 C C . ALA A 1 98 ? 15.722 5.675 -8.029 1.00 71.88 98 ALA A C 1
ATOM 751 O O . ALA A 1 98 ? 15.253 5.389 -9.128 1.00 71.88 98 ALA A O 1
ATOM 752 N N . ASN A 1 99 ? 17.029 5.906 -7.856 1.00 70.88 99 ASN A N 1
ATOM 753 C CA . ASN A 1 99 ? 18.019 5.770 -8.934 1.00 70.88 99 ASN A CA 1
ATOM 754 C C . ASN A 1 99 ? 18.549 4.338 -9.053 1.00 70.88 99 ASN A C 1
ATOM 756 O O . ASN A 1 99 ? 18.991 3.935 -10.127 1.00 70.88 99 ASN A O 1
ATOM 760 N N . HIS A 1 100 ? 18.490 3.586 -7.956 1.00 70.00 100 HIS A N 1
ATOM 761 C CA . HIS A 1 100 ? 18.839 2.174 -7.889 1.00 70.00 100 HIS A CA 1
ATOM 762 C C . HIS A 1 100 ? 17.692 1.440 -7.189 1.00 70.00 100 HIS A C 1
ATOM 764 O O . HIS A 1 100 ? 17.832 1.077 -6.019 1.00 70.00 100 HIS A O 1
ATOM 770 N N . PRO A 1 101 ? 16.533 1.278 -7.864 1.00 70.31 101 PRO A N 1
ATOM 771 C CA . PRO A 1 101 ? 15.437 0.506 -7.300 1.00 70.31 101 PRO A CA 1
ATOM 772 C C . PRO A 1 101 ? 15.967 -0.876 -6.927 1.00 70.31 101 PRO A C 1
ATOM 774 O O . PRO A 1 101 ? 16.792 -1.439 -7.649 1.00 70.31 101 PRO A O 1
ATOM 777 N N . GLN A 1 102 ? 15.534 -1.384 -5.775 1.00 72.88 102 GLN A N 1
ATOM 778 C CA . GLN A 1 102 ? 16.162 -2.563 -5.198 1.00 72.88 102 GLN A CA 1
ATOM 779 C C . GLN A 1 102 ? 16.149 -3.751 -6.145 1.00 72.88 102 GLN A C 1
ATOM 781 O O . GLN A 1 102 ? 15.134 -4.056 -6.769 1.00 72.88 102 GLN A O 1
ATOM 786 N N . ASP A 1 103 ? 17.300 -4.420 -6.211 1.00 69.62 103 ASP A N 1
ATOM 787 C CA . ASP A 1 103 ? 17.498 -5.635 -6.992 1.00 69.62 103 ASP A CA 1
ATOM 788 C C . ASP A 1 103 ? 16.860 -6.825 -6.265 1.00 69.62 103 ASP A C 1
ATOM 790 O O . ASP A 1 103 ? 17.532 -7.715 -5.742 1.00 69.62 103 ASP A O 1
ATOM 794 N N . THR A 1 104 ? 15.532 -6.789 -6.153 1.00 78.81 104 THR A N 1
ATOM 795 C CA . THR A 1 104 ? 14.718 -7.900 -5.667 1.00 78.81 104 THR A CA 1
ATOM 796 C C . THR A 1 104 ? 14.286 -8.713 -6.893 1.00 78.81 104 THR A C 1
ATOM 798 O O . THR A 1 104 ? 13.457 -8.239 -7.678 1.00 78.81 104 THR A O 1
ATOM 801 N N . PRO A 1 105 ? 14.822 -9.931 -7.109 1.00 79.75 105 PRO A N 1
ATOM 802 C CA . PRO A 1 105 ? 14.600 -10.668 -8.349 1.00 79.75 105 PRO A CA 1
ATOM 803 C C . PRO A 1 105 ? 13.115 -10.903 -8.646 1.00 79.75 105 PRO A C 1
ATOM 805 O O . PRO A 1 105 ? 12.401 -11.510 -7.851 1.00 79.75 105 PRO A O 1
ATOM 808 N N . GLY A 1 106 ? 12.662 -10.457 -9.819 1.00 83.00 106 GLY A N 1
ATOM 809 C CA . GLY A 1 106 ? 11.277 -10.629 -10.270 1.00 83.00 106 GLY A CA 1
ATOM 810 C C . GLY A 1 106 ? 10.295 -9.558 -9.786 1.00 83.00 106 GLY A C 1
ATOM 811 O O . GLY A 1 106 ? 9.113 -9.667 -10.104 1.00 83.00 106 GLY A O 1
ATOM 812 N N . TYR A 1 107 ? 10.764 -8.528 -9.077 1.00 88.75 107 TYR A N 1
ATOM 813 C CA . TYR A 1 107 ? 9.951 -7.387 -8.658 1.00 88.75 107 TYR A CA 1
ATOM 814 C C . TYR A 1 107 ? 10.463 -6.112 -9.314 1.00 88.75 107 TYR A C 1
ATOM 816 O O . TYR A 1 107 ? 11.662 -5.892 -9.462 1.00 88.75 107 TYR A O 1
ATOM 824 N N . SER A 1 108 ? 9.534 -5.255 -9.710 1.00 86.81 108 SER A N 1
ATOM 825 C CA . SER A 1 108 ? 9.829 -3.977 -10.343 1.00 86.81 108 SER A CA 1
ATOM 826 C C . SER A 1 108 ? 8.766 -2.955 -9.965 1.00 86.81 108 SER A C 1
ATOM 828 O O . SER A 1 108 ? 7.655 -3.306 -9.561 1.00 86.81 108 SER A O 1
ATOM 830 N N . VAL A 1 109 ? 9.125 -1.680 -10.075 1.00 84.94 109 VAL A N 1
ATOM 831 C CA . VAL A 1 109 ? 8.181 -0.563 -9.987 1.00 84.94 109 VAL A CA 1
ATOM 832 C C . VAL A 1 109 ? 7.609 -0.264 -11.374 1.00 84.94 109 VAL A C 1
ATOM 834 O O . VAL A 1 109 ? 8.329 -0.442 -12.356 1.00 84.94 109 VAL A O 1
ATOM 837 N N . PRO A 1 110 ? 6.372 0.255 -11.478 1.00 80.56 110 PRO A N 1
ATOM 838 C CA . PRO A 1 110 ? 5.841 0.738 -12.743 1.00 80.56 110 PRO A CA 1
ATOM 839 C C . PRO A 1 110 ? 6.746 1.772 -13.412 1.00 80.56 110 PRO A C 1
ATOM 841 O O . PRO A 1 110 ? 7.236 2.698 -12.755 1.00 80.56 110 PRO A O 1
ATOM 844 N N . ASP A 1 111 ? 6.893 1.662 -14.734 1.00 66.12 111 ASP A N 1
ATOM 845 C CA . ASP A 1 111 ? 7.609 2.651 -15.537 1.00 66.12 111 ASP A CA 1
ATOM 846 C C . ASP A 1 111 ? 7.029 4.049 -15.263 1.00 66.12 111 ASP A C 1
ATOM 848 O O . ASP A 1 111 ? 5.820 4.279 -15.374 1.00 66.12 111 ASP A O 1
ATOM 852 N N . ASN A 1 112 ? 7.896 5.005 -14.911 1.00 57.69 112 ASN A N 1
ATOM 853 C CA . ASN A 1 112 ? 7.574 6.381 -14.489 1.00 57.69 112 ASN A CA 1
ATOM 854 C C . ASN A 1 112 ? 7.141 6.573 -13.021 1.00 57.69 112 ASN A C 1
ATOM 856 O O . ASN A 1 112 ? 6.884 7.714 -12.610 1.00 57.69 112 ASN A O 1
ATOM 860 N N . TYR A 1 113 ? 7.113 5.525 -12.191 1.00 65.56 113 TYR A N 1
ATOM 861 C CA . TYR A 1 113 ? 6.942 5.683 -10.743 1.00 65.56 113 TYR A CA 1
ATOM 862 C C . TYR A 1 113 ? 8.270 6.020 -10.051 1.00 65.56 113 TYR A C 1
ATOM 864 O O . TYR A 1 113 ? 8.862 5.231 -9.323 1.00 65.56 113 TYR A O 1
ATOM 872 N N . MET A 1 114 ? 8.740 7.247 -10.276 1.00 52.72 114 MET A N 1
ATOM 873 C CA . MET A 1 114 ? 9.917 7.813 -9.610 1.00 52.72 114 MET A CA 1
ATOM 874 C C . MET A 1 114 ? 9.474 8.611 -8.387 1.00 52.72 114 MET A C 1
ATOM 876 O O . MET A 1 114 ? 9.463 9.845 -8.385 1.00 52.72 114 MET A O 1
ATOM 880 N N . ALA A 1 115 ? 9.064 7.916 -7.333 1.00 58.44 115 ALA A N 1
ATOM 881 C CA . ALA A 1 115 ? 8.719 8.574 -6.086 1.00 58.44 115 ALA A CA 1
ATOM 882 C C . ALA A 1 115 ? 10.007 8.850 -5.281 1.00 58.44 115 ALA A C 1
ATOM 884 O O . ALA A 1 115 ? 10.358 8.137 -4.347 1.00 58.44 115 ALA A O 1
ATOM 885 N N . ALA A 1 116 ? 10.743 9.893 -5.679 1.00 53.38 116 ALA A N 1
ATOM 886 C CA . ALA A 1 116 ? 12.057 10.243 -5.119 1.00 53.38 116 ALA A CA 1
ATOM 887 C C . ALA A 1 116 ? 12.045 10.607 -3.618 1.00 53.38 116 ALA A C 1
ATOM 889 O O . ALA A 1 116 ? 13.102 10.750 -3.016 1.00 53.38 116 ALA A O 1
ATOM 890 N N . SER A 1 117 ? 10.865 10.789 -3.016 1.00 66.50 117 SER A N 1
ATOM 891 C CA . SER A 1 117 ? 10.697 11.141 -1.602 1.00 66.50 117 SER A CA 1
ATOM 892 C C . SER A 1 117 ? 10.228 9.980 -0.718 1.00 66.50 117 SER A C 1
ATOM 894 O O . SER A 1 117 ? 9.871 10.229 0.431 1.00 66.50 117 SER A O 1
ATOM 896 N N . GLN A 1 118 ? 10.145 8.754 -1.247 1.00 76.81 118 GLN A N 1
ATOM 897 C CA . GLN A 1 118 ? 9.743 7.590 -0.451 1.00 76.81 118 GLN A CA 1
ATOM 898 C C . GLN A 1 118 ? 10.901 7.107 0.423 1.00 76.81 118 GLN A C 1
ATOM 900 O O . GLN A 1 118 ? 12.065 7.316 0.088 1.00 76.81 118 GLN A O 1
ATOM 905 N N . THR A 1 119 ? 10.575 6.491 1.558 1.00 79.25 119 THR A N 1
ATOM 906 C CA . THR A 1 119 ? 11.565 6.055 2.557 1.00 79.25 119 THR A CA 1
ATOM 907 C C . THR A 1 119 ? 11.687 4.538 2.608 1.00 79.25 119 THR A C 1
ATOM 909 O O . THR A 1 119 ? 12.796 4.026 2.737 1.00 79.25 119 THR A O 1
ATOM 912 N N . PHE A 1 120 ? 10.568 3.833 2.447 1.00 86.50 120 PHE A N 1
ATOM 913 C CA . PHE A 1 120 ? 10.467 2.380 2.486 1.00 86.50 120 PHE A CA 1
ATOM 914 C C . PHE A 1 120 ? 10.160 1.808 1.106 1.00 86.50 120 PHE A C 1
ATOM 916 O O . PHE A 1 120 ? 9.644 2.498 0.221 1.00 86.50 120 PHE A O 1
ATOM 923 N N . TRP A 1 121 ? 10.409 0.513 0.965 1.00 89.75 121 TRP A N 1
ATOM 924 C CA . TRP A 1 121 ? 9.910 -0.311 -0.126 1.00 89.75 121 TRP A CA 1
ATOM 925 C C . TRP A 1 121 ? 9.382 -1.638 0.408 1.00 89.75 121 TRP A C 1
ATOM 927 O O . TRP A 1 121 ? 9.862 -2.156 1.419 1.00 89.75 121 TRP A O 1
ATOM 937 N N . VAL A 1 122 ? 8.390 -2.183 -0.289 1.00 92.12 122 VAL A N 1
ATOM 938 C CA . VAL A 1 122 ? 7.848 -3.517 -0.039 1.00 92.12 122 VAL A CA 1
ATOM 939 C C . VAL A 1 122 ? 7.715 -4.267 -1.360 1.00 92.12 122 VAL A C 1
ATOM 941 O O . VAL A 1 122 ? 7.179 -3.737 -2.332 1.00 92.12 122 VAL A O 1
ATOM 944 N N . ALA A 1 123 ? 8.249 -5.481 -1.417 1.00 94.75 123 ALA A N 1
ATOM 945 C CA . ALA A 1 123 ? 8.055 -6.412 -2.517 1.00 94.75 123 ALA A CA 1
ATOM 946 C C . ALA A 1 123 ? 6.812 -7.253 -2.217 1.00 94.75 123 ALA A C 1
ATOM 948 O O . ALA A 1 123 ? 6.731 -7.886 -1.162 1.00 94.75 123 ALA A O 1
ATOM 949 N N . LEU A 1 124 ? 5.839 -7.219 -3.124 1.00 95.25 124 LEU A N 1
ATOM 950 C CA . LEU A 1 124 ? 4.537 -7.847 -2.949 1.00 95.25 124 LEU A CA 1
ATOM 951 C C . LEU A 1 124 ? 4.322 -8.975 -3.948 1.00 95.25 124 LEU A C 1
ATOM 953 O O . LEU A 1 124 ? 4.541 -8.781 -5.144 1.00 95.25 124 LEU A O 1
ATOM 957 N N . ASP A 1 125 ? 3.839 -10.103 -3.438 1.00 95.12 125 ASP A N 1
ATOM 958 C CA . ASP A 1 125 ? 3.351 -11.262 -4.181 1.00 95.12 125 ASP A CA 1
ATOM 959 C C . ASP A 1 125 ? 1.819 -11.330 -4.161 1.00 95.12 125 ASP A C 1
ATOM 961 O O . ASP A 1 125 ? 1.172 -10.779 -3.265 1.00 95.12 125 ASP A O 1
ATOM 965 N N . ASP A 1 126 ? 1.248 -12.038 -5.142 1.00 94.50 126 ASP A N 1
ATOM 966 C CA . ASP A 1 126 ? -0.194 -12.291 -5.274 1.00 94.50 126 ASP A CA 1
ATOM 967 C C . ASP A 1 126 ? -1.038 -11.018 -5.098 1.00 94.50 126 ASP A C 1
ATOM 969 O O . ASP A 1 126 ? -2.020 -10.976 -4.351 1.00 94.50 126 ASP A O 1
ATOM 973 N N . VAL A 1 127 ? -0.612 -9.955 -5.782 1.00 94.75 127 VAL A N 1
ATOM 974 C CA . VAL A 1 127 ? -1.246 -8.643 -5.708 1.00 94.75 127 VAL A CA 1
ATOM 975 C C . VAL A 1 127 ? -2.677 -8.695 -6.247 1.00 94.75 127 VAL A C 1
ATOM 977 O O . VAL A 1 127 ? -2.929 -9.059 -7.403 1.00 94.75 127 VAL A O 1
ATOM 980 N N . GLU A 1 128 ? -3.603 -8.252 -5.407 1.00 94.25 128 GLU A N 1
ATOM 981 C CA . GLU A 1 128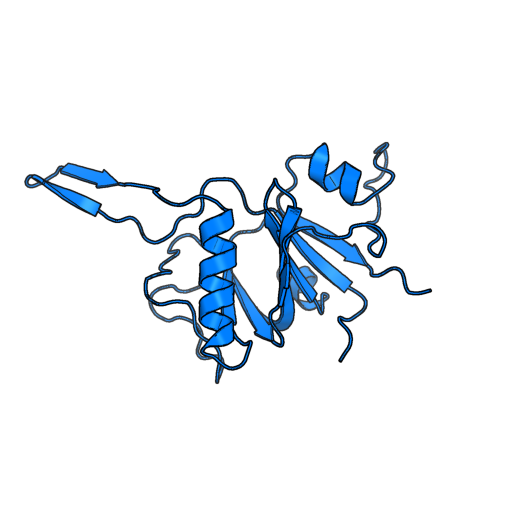 ? -5.025 -8.106 -5.682 1.00 94.25 128 GLU A CA 1
ATOM 982 C C . GLU A 1 128 ? -5.424 -6.630 -5.604 1.00 94.25 128 GLU A C 1
ATOM 984 O O . GLU A 1 128 ? -4.971 -5.891 -4.728 1.00 94.25 128 GLU A O 1
ATOM 989 N N . TYR A 1 129 ? -6.310 -6.214 -6.503 1.00 93.00 129 TYR A N 1
ATOM 990 C CA . TYR A 1 129 ? -7.002 -4.934 -6.437 1.00 93.00 129 TYR A CA 1
ATOM 991 C C . TYR A 1 129 ? -8.489 -5.175 -6.183 1.00 93.00 129 TYR A C 1
ATOM 993 O O . TYR A 1 129 ? -9.101 -6.016 -6.844 1.00 93.00 129 TYR A O 1
ATOM 1001 N N . GLY A 1 130 ? -9.074 -4.407 -5.266 1.00 92.38 130 GLY A N 1
ATOM 1002 C CA . GLY A 1 130 ? -10.495 -4.484 -4.950 1.00 92.38 130 GLY A CA 1
ATOM 1003 C C . GLY A 1 130 ? -11.141 -3.112 -4.805 1.00 92.38 130 GLY A C 1
ATOM 1004 O O . GLY A 1 130 ? -10.503 -2.126 -4.431 1.00 92.38 130 GLY A O 1
ATOM 1005 N N . ASP A 1 131 ? -12.436 -3.054 -5.117 1.00 90.25 131 ASP A N 1
ATOM 1006 C CA . ASP A 1 131 ? -13.190 -1.799 -5.140 1.00 90.25 131 ASP A CA 1
ATOM 1007 C C . ASP A 1 131 ? -13.759 -1.396 -3.771 1.00 90.25 131 ASP A C 1
ATOM 1009 O O . ASP A 1 131 ? -14.016 -0.214 -3.542 1.00 90.25 131 ASP A O 1
ATOM 1013 N N . GLU A 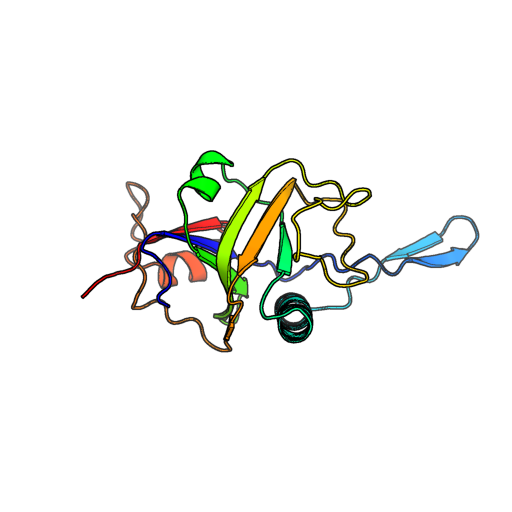1 132 ? -13.933 -2.354 -2.857 1.00 91.38 132 GLU A N 1
ATOM 1014 C CA . GLU A 1 132 ? -14.463 -2.118 -1.514 1.00 91.38 132 GLU A CA 1
ATOM 1015 C C . GLU A 1 132 ? -13.758 -3.013 -0.490 1.00 91.38 132 GLU A C 1
ATOM 1017 O O . GLU A 1 132 ? -13.969 -4.223 -0.447 1.00 91.38 132 GLU A O 1
ATOM 1022 N N . PHE A 1 133 ? -12.896 -2.415 0.334 1.00 91.31 133 PHE A N 1
ATOM 1023 C CA . PHE A 1 133 ? -12.194 -3.127 1.396 1.00 91.31 133 PHE A CA 1
ATOM 1024 C C . PHE A 1 133 ? -13.153 -3.548 2.513 1.00 91.31 133 PHE A C 1
ATOM 1026 O O . PHE A 1 133 ? -13.801 -2.706 3.148 1.00 91.31 133 PHE A O 1
ATOM 1033 N N . ASP A 1 134 ? -13.194 -4.851 2.780 1.00 90.00 134 ASP A N 1
ATOM 1034 C CA . ASP A 1 134 ? -13.977 -5.427 3.865 1.00 90.00 134 ASP A CA 1
ATOM 1035 C C . ASP A 1 134 ? -13.207 -5.381 5.192 1.00 90.00 134 ASP A C 1
ATOM 1037 O O . ASP A 1 134 ? -12.276 -6.150 5.438 1.00 90.00 134 ASP A O 1
ATOM 1041 N N . PHE A 1 135 ? -13.630 -4.485 6.081 1.00 87.94 135 PHE A N 1
ATOM 1042 C CA . PHE A 1 135 ? -13.044 -4.337 7.409 1.00 87.94 135 PHE A CA 1
ATOM 1043 C C . PHE A 1 135 ? -13.470 -5.434 8.394 1.00 87.94 135 PHE A C 1
ATOM 1045 O O . PHE A 1 135 ? -12.865 -5.518 9.462 1.00 87.94 135 PHE A O 1
ATOM 1052 N N . THR A 1 136 ? -14.495 -6.250 8.109 1.00 85.88 136 THR A N 1
ATOM 1053 C CA . THR A 1 136 ? -15.054 -7.167 9.123 1.00 85.88 136 THR A CA 1
ATOM 1054 C C . THR A 1 136 ? -14.113 -8.301 9.495 1.00 85.88 136 THR A C 1
ATOM 1056 O O . THR A 1 136 ? -14.220 -8.831 10.596 1.00 85.88 136 THR A O 1
ATOM 1059 N N . ASN A 1 137 ? -13.177 -8.647 8.611 1.00 83.19 137 ASN A N 1
ATOM 1060 C CA . ASN A 1 137 ? -12.210 -9.725 8.831 1.00 83.19 137 ASN A CA 1
ATOM 1061 C C . ASN A 1 137 ? -10.920 -9.243 9.511 1.00 83.19 137 ASN A C 1
ATOM 1063 O O . ASN A 1 137 ? -9.968 -10.012 9.627 1.00 83.19 137 ASN A O 1
ATOM 1067 N N . TRP A 1 138 ? -10.869 -7.978 9.938 1.00 83.88 138 TRP A N 1
ATOM 1068 C CA . TRP A 1 138 ? -9.666 -7.340 10.455 1.00 83.88 138 TRP A CA 1
ATOM 1069 C C . TRP A 1 138 ? -9.928 -6.655 11.794 1.00 83.88 138 TRP A C 1
ATOM 1071 O O . TRP A 1 138 ? -10.877 -5.888 11.971 1.00 83.88 138 TRP A O 1
ATOM 1081 N N . TRP A 1 139 ? -9.029 -6.888 12.739 1.00 80.44 139 TRP A N 1
ATOM 1082 C CA . TRP A 1 139 ? -9.021 -6.279 14.059 1.00 80.44 139 TRP A CA 1
ATOM 1083 C C . TRP A 1 139 ? -7.781 -5.400 14.218 1.00 80.44 139 TRP A C 1
ATOM 1085 O O . TRP A 1 139 ? -6.705 -5.751 13.762 1.00 80.44 139 TRP A O 1
ATOM 1095 N N . THR A 1 140 ? -7.903 -4.269 14.911 1.00 73.56 140 THR A N 1
ATOM 1096 C CA . THR A 1 140 ? -6.752 -3.465 15.351 1.00 73.56 140 THR A CA 1
ATOM 1097 C C . THR A 1 140 ? -6.834 -3.292 16.854 1.00 73.56 140 THR A C 1
ATOM 1099 O O . THR A 1 140 ? -7.914 -3.050 17.392 1.00 73.56 140 THR A O 1
ATOM 1102 N N . SER A 1 141 ? -5.693 -3.351 17.541 1.00 64.75 141 SER A N 1
ATOM 1103 C CA . SER A 1 141 ? -5.654 -3.009 18.961 1.00 64.75 141 SER A CA 1
ATOM 1104 C C . SER A 1 141 ? -5.932 -1.508 19.128 1.00 64.75 141 SER A C 1
ATOM 1106 O O . SER A 1 141 ? -5.224 -0.693 18.524 1.00 64.75 141 SER A O 1
ATOM 1108 N N . PRO A 1 142 ? -6.963 -1.097 19.887 1.00 58.34 142 PRO A N 1
ATOM 1109 C CA . PRO A 1 142 ? -7.206 0.314 20.143 1.00 58.34 142 PRO A CA 1
ATOM 1110 C C . PRO A 1 142 ? -6.078 0.903 20.997 1.00 58.34 142 PRO A C 1
ATOM 1112 O O . PRO A 1 142 ? -5.607 0.292 21.957 1.00 58.34 142 PRO A O 1
ATOM 1115 N N . ALA A 1 143 ? -5.657 2.130 20.679 1.00 57.09 143 ALA A N 1
ATOM 1116 C CA . ALA A 1 143 ? -4.751 2.874 21.547 1.00 57.09 143 ALA A CA 1
ATOM 1117 C C . ALA A 1 143 ? -5.430 3.121 22.907 1.00 57.09 143 ALA A C 1
ATOM 1119 O O . ALA A 1 143 ? -6.617 3.466 22.952 1.00 57.09 143 ALA A O 1
ATOM 1120 N N . GLN A 1 144 ? -4.692 2.953 24.013 1.00 54.19 144 GLN A N 1
ATOM 1121 C CA . GLN A 1 144 ? -5.221 3.174 25.366 1.00 54.19 144 GLN A CA 1
ATOM 1122 C C . GLN A 1 144 ? -5.934 4.533 25.460 1.00 54.19 144 GLN A C 1
ATOM 1124 O O . GLN A 1 144 ? -5.349 5.570 25.158 1.00 54.19 144 GLN A O 1
ATOM 1129 N N . GLY A 1 145 ? -7.202 4.519 25.886 1.00 56.78 145 GLY A N 1
ATOM 1130 C CA . GLY A 1 145 ? -8.015 5.728 26.052 1.00 56.78 145 GLY A CA 1
ATOM 1131 C C . GLY A 1 145 ? -8.751 6.221 24.799 1.00 56.78 145 GLY A C 1
ATOM 1132 O O . GLY A 1 145 ? -9.259 7.339 24.819 1.00 56.78 145 GLY A O 1
ATOM 1133 N N . THR A 1 146 ? -8.835 5.427 23.724 1.00 58.34 146 THR A N 1
ATOM 1134 C CA . THR A 1 146 ? -9.635 5.765 22.530 1.00 58.34 146 THR A CA 1
ATOM 1135 C C . THR A 1 146 ? -10.949 4.974 22.467 1.00 58.34 146 THR A C 1
ATOM 1137 O O . THR A 1 146 ? -10.955 3.766 22.670 1.00 58.34 146 THR A O 1
ATOM 1140 N N . GLU A 1 147 ? -12.066 5.641 22.143 1.00 60.41 147 GLU A N 1
ATOM 1141 C CA . GLU A 1 147 ? -13.377 5.015 21.841 1.00 60.41 147 GLU A CA 1
ATOM 1142 C C . GLU A 1 147 ? -13.437 4.449 20.403 1.00 60.41 147 GLU A C 1
ATOM 1144 O O . GLU A 1 147 ? -14.462 4.520 19.720 1.00 60.41 147 GLU A O 1
ATOM 1149 N N . ILE A 1 148 ? -12.307 3.972 19.878 1.00 60.28 148 ILE A N 1
ATOM 1150 C CA . ILE A 1 148 ? -12.242 3.369 18.547 1.00 60.28 148 ILE A CA 1
ATOM 1151 C C . ILE A 1 148 ? -12.452 1.870 18.723 1.00 60.28 148 ILE A C 1
ATOM 1153 O O . ILE A 1 148 ? -11.570 1.173 19.210 1.00 60.28 148 ILE A O 1
ATOM 1157 N N . ASN A 1 149 ? -13.622 1.385 18.312 1.00 67.38 149 ASN A N 1
ATOM 1158 C CA . ASN A 1 149 ? -14.027 -0.005 18.542 1.00 67.38 149 ASN A CA 1
ATOM 1159 C C . ASN A 1 149 ? -13.896 -0.884 17.286 1.00 67.38 149 ASN A C 1
ATOM 1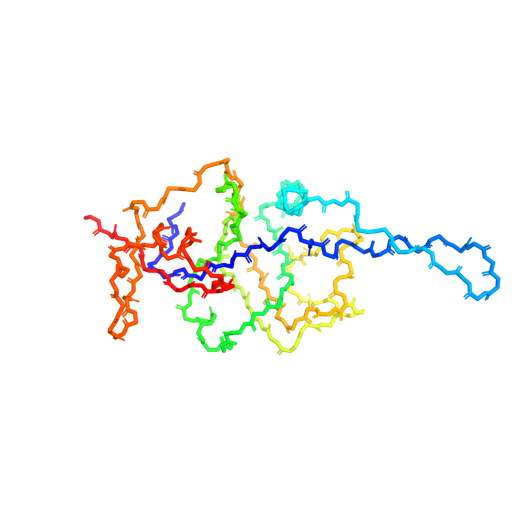161 O O . ASN A 1 149 ? -14.253 -2.058 17.324 1.00 67.38 149 ASN A O 1
ATOM 1165 N N . SER A 1 150 ? -13.429 -0.324 16.163 1.00 77.81 150 SER A N 1
ATOM 1166 C CA . SER A 1 150 ? -13.166 -1.070 14.928 1.00 77.81 150 SER A CA 1
ATOM 1167 C C . SER A 1 150 ? -12.112 -0.393 14.048 1.00 77.81 150 SER A C 1
ATOM 1169 O O . SER A 1 150 ? -11.903 0.824 14.115 1.00 77.81 150 SER A O 1
ATOM 1171 N N . LEU A 1 151 ? -11.485 -1.181 13.169 1.00 82.62 151 LEU A N 1
ATOM 1172 C CA . LEU A 1 151 ? -10.549 -0.685 12.158 1.00 82.62 151 LEU A CA 1
ATOM 1173 C C . LEU A 1 151 ? -11.218 0.312 11.196 1.00 82.62 151 LEU A C 1
ATOM 1175 O O . LEU A 1 151 ? -10.626 1.337 10.867 1.00 82.62 151 LEU A O 1
ATOM 1179 N N . GLU A 1 152 ? -12.476 0.077 10.810 1.00 85.81 152 GLU A N 1
ATOM 1180 C CA . GLU A 1 152 ? -13.230 1.009 9.960 1.00 85.81 152 GLU A CA 1
ATOM 1181 C C . GLU A 1 152 ? -13.395 2.382 10.631 1.00 85.81 152 GLU A C 1
ATOM 1183 O O . GLU A 1 152 ? -13.221 3.426 9.995 1.00 85.81 152 GLU A O 1
ATOM 1188 N N . GLN A 1 153 ? -13.690 2.416 11.934 1.00 79.69 153 GLN A N 1
ATOM 1189 C CA . GLN A 1 153 ? -13.774 3.675 12.675 1.00 79.69 153 GLN A CA 1
ATOM 1190 C C . GLN A 1 153 ? -12.415 4.370 12.757 1.00 79.69 153 GLN A C 1
ATOM 1192 O O . GLN A 1 153 ? -12.357 5.594 12.629 1.00 79.69 153 GLN A O 1
ATOM 1197 N N . MET A 1 154 ? -11.328 3.612 12.926 1.00 79.12 154 MET A N 1
ATOM 1198 C CA . MET A 1 154 ? -9.972 4.161 12.891 1.00 79.12 154 MET A CA 1
ATOM 1199 C C . MET A 1 154 ? -9.689 4.807 11.533 1.00 79.12 154 MET A C 1
ATOM 1201 O O . MET A 1 154 ? -9.296 5.972 11.474 1.00 79.12 154 MET A O 1
ATOM 1205 N N . PHE A 1 155 ? -9.971 4.096 10.444 1.00 81.25 155 PHE A N 1
ATOM 1206 C CA . PHE A 1 155 ? -9.761 4.575 9.084 1.00 81.25 155 PHE A CA 1
ATOM 1207 C C . PHE A 1 155 ? -10.590 5.830 8.761 1.00 81.25 155 PHE A C 1
ATOM 1209 O O . PHE A 1 155 ? -10.080 6.809 8.211 1.00 81.25 155 PHE A O 1
ATOM 1216 N N . THR A 1 156 ? -11.872 5.835 9.128 1.00 79.44 156 THR A N 1
ATOM 1217 C CA . THR A 1 156 ? -12.806 6.919 8.782 1.00 79.44 156 THR A CA 1
ATOM 1218 C C . THR A 1 156 ? -12.640 8.160 9.658 1.00 79.44 156 THR A C 1
ATOM 1220 O O . THR A 1 156 ? -12.715 9.278 9.146 1.00 79.44 156 THR A O 1
ATOM 1223 N N . LYS A 1 157 ? -12.398 7.996 10.966 1.00 74.38 157 LYS A N 1
ATOM 1224 C CA . LYS A 1 157 ? -12.373 9.112 11.929 1.00 74.38 157 LYS A CA 1
ATOM 1225 C C . LYS A 1 157 ? -10.986 9.699 12.157 1.00 74.38 157 LYS A C 1
ATOM 1227 O O . LYS A 1 157 ? -10.881 10.838 12.612 1.00 74.38 157 LYS A O 1
ATOM 1232 N N . THR A 1 158 ? -9.923 8.953 11.867 1.00 69.06 158 THR A N 1
ATOM 1233 C CA . THR A 1 158 ? -8.549 9.415 12.099 1.00 69.06 158 THR A CA 1
ATOM 1234 C C . THR A 1 158 ? -7.847 9.759 10.789 1.00 69.06 158 THR A C 1
ATOM 1236 O O . THR A 1 158 ? -8.209 9.270 9.725 1.00 69.06 158 THR A O 1
ATOM 1239 N N . LYS A 1 159 ? -6.812 10.602 10.856 1.00 66.88 159 LYS A N 1
ATOM 1240 C CA . LYS A 1 159 ? -5.887 10.857 9.734 1.00 66.88 159 LYS A CA 1
ATOM 1241 C C . LYS A 1 159 ? -4.646 9.961 9.803 1.00 66.88 159 LYS A C 1
ATOM 1243 O O . LYS A 1 159 ? -3.591 10.342 9.302 1.00 66.88 159 LYS A O 1
ATOM 1248 N N . VAL A 1 160 ? -4.747 8.821 10.484 1.00 64.19 160 VAL A N 1
ATOM 1249 C CA . VAL A 1 160 ? -3.627 7.895 10.644 1.00 64.19 160 VAL A CA 1
ATOM 1250 C C . VAL A 1 160 ? -3.217 7.381 9.264 1.00 64.19 160 VAL A C 1
ATOM 1252 O O . VAL A 1 160 ? -4.051 6.925 8.483 1.00 64.19 160 VAL A O 1
ATOM 1255 N N . ALA A 1 161 ? -1.928 7.526 8.957 1.00 71.62 161 ALA A N 1
ATOM 1256 C CA . ALA A 1 161 ? -1.359 7.121 7.677 1.00 71.62 161 ALA A CA 1
ATOM 1257 C C . ALA A 1 161 ? -1.070 5.614 7.622 1.00 71.62 161 ALA A C 1
ATOM 1259 O O . ALA A 1 161 ? -1.126 5.036 6.546 1.00 71.62 161 ALA A O 1
ATOM 1260 N N . MET A 1 162 ? -0.785 4.992 8.772 1.00 80.12 162 MET A N 1
ATOM 1261 C CA . MET A 1 162 ? -0.402 3.583 8.895 1.00 80.12 162 MET A CA 1
ATOM 1262 C C . MET A 1 162 ? -1.133 2.932 10.063 1.00 80.12 162 MET A C 1
ATOM 1264 O O . MET A 1 162 ? -1.082 3.454 11.176 1.00 80.12 162 MET A O 1
ATOM 1268 N N . MET A 1 163 ? -1.782 1.800 9.822 1.00 83.69 163 MET A N 1
ATOM 1269 C CA . MET A 1 163 ? -2.495 1.023 10.837 1.00 83.69 163 MET A CA 1
ATOM 1270 C C . MET A 1 163 ? -1.970 -0.411 10.834 1.00 83.69 163 MET A C 1
ATOM 1272 O O . MET A 1 163 ? -1.660 -0.945 9.773 1.00 83.69 163 MET A O 1
ATOM 1276 N N . TYR A 1 164 ? -1.892 -1.028 12.009 1.00 84.88 164 TYR A N 1
ATOM 1277 C CA . TYR A 1 164 ? -1.624 -2.460 12.138 1.00 84.88 164 TYR A CA 1
ATOM 1278 C C . TYR A 1 164 ? -2.945 -3.171 12.347 1.00 84.88 164 TYR A C 1
ATOM 1280 O O . TYR A 1 164 ? -3.771 -2.709 13.138 1.00 84.88 164 TYR A O 1
ATOM 1288 N N . ALA A 1 165 ? -3.148 -4.268 11.637 1.00 85.56 165 ALA A N 1
ATOM 1289 C CA . ALA A 1 165 ? -4.359 -5.047 11.752 1.00 85.56 165 ALA A CA 1
ATOM 1290 C C . ALA A 1 165 ? -4.031 -6.533 11.764 1.00 85.56 165 ALA A C 1
ATOM 1292 O O . ALA A 1 165 ? -3.277 -7.006 10.925 1.00 85.56 165 ALA A O 1
ATOM 1293 N N . SER A 1 166 ? -4.649 -7.262 12.679 1.00 84.88 166 SER A N 1
ATOM 1294 C CA . SER A 1 166 ? -4.597 -8.715 12.719 1.00 84.88 166 SER A CA 1
ATOM 1295 C C . SER A 1 166 ? -5.861 -9.272 12.074 1.00 84.88 166 SER A C 1
ATOM 1297 O O . SER A 1 166 ? -6.959 -8.734 12.265 1.00 84.88 166 SER A O 1
ATOM 1299 N N . ARG A 1 167 ? -5.730 -10.344 11.302 1.00 83.06 167 ARG A N 1
ATOM 1300 C CA . ARG A 1 167 ? -6.863 -11.056 10.724 1.00 83.06 167 ARG A CA 1
ATOM 1301 C C . ARG A 1 167 ? -7.663 -11.725 11.841 1.00 83.06 167 ARG A C 1
ATOM 1303 O O . ARG A 1 167 ? -7.102 -12.314 12.762 1.00 83.06 167 ARG A O 1
ATOM 1310 N N . ILE A 1 168 ? -8.984 -11.614 11.775 1.00 78.75 168 ILE A N 1
ATOM 1311 C CA . ILE A 1 168 ? -9.888 -12.320 12.683 1.00 78.75 168 ILE A CA 1
ATOM 1312 C C . ILE A 1 168 ? -10.087 -13.716 12.097 1.00 78.75 168 ILE A C 1
ATOM 1314 O O . ILE A 1 168 ? -10.927 -13.912 11.220 1.00 78.75 168 ILE A O 1
ATOM 1318 N N . ASP A 1 169 ? -9.279 -14.676 12.537 1.00 64.12 169 ASP A N 1
ATOM 1319 C CA . ASP A 1 169 ? -9.514 -16.082 12.213 1.00 64.12 169 ASP A CA 1
ATOM 1320 C C . ASP A 1 169 ? -10.766 -16.558 12.970 1.00 64.12 169 ASP A C 1
ATOM 1322 O O . ASP A 1 169 ? -10.868 -16.400 14.191 1.00 64.12 169 ASP A O 1
ATOM 1326 N N . HIS A 1 170 ? -11.743 -17.092 12.233 1.00 48.09 170 HIS A N 1
ATOM 1327 C CA . HIS A 1 170 ? -12.917 -17.767 12.792 1.00 48.09 170 HIS A CA 1
ATOM 1328 C C . HIS A 1 170 ? -12.618 -19.230 13.122 1.00 48.09 170 HIS A C 1
ATOM 1330 O O . HIS A 1 170 ? -12.018 -19.916 12.263 1.00 48.09 170 HIS A O 1
#

Organism: NCBI:txid1694

Foldseek 3Di:
DDFAFKEKEFEDDQQDCQDFPWDDPDPPDTDTDSDDGLVVVLVLQVVVCVVLVNKEKDFAAAPDDPVSVVVGQKYWYAYLQQKIKIFGFPDKDFAADLVCGDPPDSYYHGDRRSPRPTTMMTIGHNIDIDRHDDQPQKAFDDDPPDPQPGPVCCSNVDPHRMTMITGNDD

Secondary structure (DSSP, 8-state):
----SEEEEEEPPS------EEEEEETTEEEEE----HHHHHHHHHHHHHHTTT-EEEEE--SS-HHHHHT-SEEEEE-TTS-EEEEEEEEEES---SSS----TT--PPTT---TT--EEEEEEEEEEESS--GGGEE-PPPTT----SHHHHHHH---SEEEEEE---

Sequence (170 aa):
MGYGSEAIIQRIGVKTNKGIISTPLGANMQVKYNLDSDQTLLRIFSDWADSHGRKVLMPFTANCSIDALRACDTYIALAADKKYLMGHIADCGEPWDANHPQDTPGYSVPDNYMAASQTFWVALDDVEYGDEFDFTNWWTSPAQGTEINSLEQMFTKTKVAMMYASRIDH